Protein AF-A0A090KM16-F1 (afdb_monomer_lite)

Foldseek 3Di:
DDDDPLPPQPPPDDDDPLLVPLVVLLVLPVPDDQQDWDFLVRVCVSSVHDSCVQVVCVVVVNAFDWDDPDPPGIIDRNNSNNVVSVLSNLQVVQSVCSVVVVNVPRDHRDPDPDPDD

Radius of gyration: 16.55 Å; chains: 1; bounding box: 50×27×42 Å

Sequence (117 aa):
MLWRAIATLPTNFKPLHLDSRISQILALGAGRPGDELLDDLQLAEWFGVSRQWPCQTRLRGTGPPCIWQGPRRVRYRRDQVTEWLLWRQAWLLWCQALRQGNGATAVKPNRFIRLAP

pLDDT: mean 81.92, std 18.29, range [27.27, 96.75]

Structure (mmCIF, N/CA/C/O backbone):
data_AF-A0A090KM16-F1
#
_entry.id   AF-A0A090KM16-F1
#
loop_
_atom_site.group_PDB
_atom_site.id
_atom_site.type_symbol
_atom_site.label_atom_id
_atom_site.label_alt_id
_atom_site.label_comp_id
_atom_site.label_asym_id
_atom_site.label_entity_id
_atom_site.label_seq_id
_atom_site.pdbx_PDB_ins_code
_atom_site.Cartn_x
_atom_site.Cartn_y
_atom_site.Cartn_z
_atom_site.occupancy
_atom_site.B_iso_or_equiv
_atom_site.auth_seq_id
_atom_site.auth_comp_id
_atom_site.auth_asym_id
_atom_site.auth_atom_id
_atom_site.pdbx_PDB_model_num
ATOM 1 N N . MET A 1 1 ? 31.106 14.041 -29.695 1.00 39.19 1 MET A N 1
ATOM 2 C CA . MET A 1 1 ? 30.731 13.643 -28.320 1.00 39.19 1 MET A CA 1
ATOM 3 C C . MET A 1 1 ? 29.279 14.033 -28.087 1.00 39.19 1 MET A C 1
ATOM 5 O O . MET A 1 1 ? 28.996 15.180 -27.775 1.00 39.19 1 MET A O 1
ATOM 9 N N . LEU A 1 2 ? 28.347 13.115 -28.358 1.00 32.31 2 LEU A N 1
ATOM 10 C CA . LEU A 1 2 ? 26.916 13.348 -28.162 1.00 32.31 2 LEU A CA 1
ATOM 11 C C . LEU A 1 2 ? 26.588 13.122 -26.686 1.00 32.31 2 LEU A C 1
ATOM 13 O O . LEU A 1 2 ? 26.613 11.992 -26.201 1.00 32.31 2 LEU A O 1
ATOM 17 N N . TRP A 1 3 ? 26.303 14.207 -25.976 1.00 32.72 3 TRP A N 1
ATOM 18 C CA . TRP A 1 3 ? 25.682 14.156 -24.664 1.00 32.72 3 TRP A CA 1
ATOM 19 C C . TRP A 1 3 ? 24.278 13.565 -24.854 1.00 32.72 3 TRP A C 1
ATOM 21 O O . TRP A 1 3 ? 23.368 14.200 -25.382 1.00 32.72 3 TRP A O 1
ATOM 31 N N . ARG A 1 4 ? 24.101 12.287 -24.506 1.00 40.34 4 ARG A N 1
ATOM 32 C CA . ARG A 1 4 ? 22.764 11.708 -24.368 1.00 40.34 4 ARG A CA 1
ATOM 33 C C . ARG A 1 4 ? 22.080 12.490 -23.257 1.00 40.34 4 ARG A C 1
ATOM 35 O O . ARG A 1 4 ? 22.541 12.434 -22.121 1.00 40.34 4 ARG A O 1
ATOM 42 N N . ALA A 1 5 ? 21.017 13.220 -23.585 1.00 40.56 5 ALA A N 1
ATOM 43 C CA . ALA A 1 5 ? 20.128 13.797 -22.592 1.00 40.56 5 ALA A CA 1
ATOM 44 C C . ALA A 1 5 ? 19.692 12.668 -21.646 1.00 40.56 5 ALA A C 1
ATOM 46 O O . ALA A 1 5 ? 18.900 11.799 -22.012 1.00 40.56 5 ALA A O 1
ATOM 47 N N . ILE A 1 6 ? 20.283 12.630 -20.452 1.00 44.62 6 ILE A N 1
ATOM 48 C CA . ILE A 1 6 ? 19.843 11.762 -19.370 1.00 44.62 6 ILE A CA 1
ATOM 49 C C . ILE A 1 6 ? 18.464 12.303 -19.034 1.00 44.62 6 ILE A C 1
ATOM 51 O O . ILE A 1 6 ? 18.361 13.355 -18.408 1.00 44.62 6 ILE A O 1
ATOM 55 N N . ALA A 1 7 ? 17.410 11.647 -19.526 1.00 48.94 7 ALA A N 1
ATOM 56 C CA . ALA A 1 7 ? 16.055 11.920 -19.082 1.00 48.94 7 ALA A CA 1
ATOM 57 C C . ALA A 1 7 ? 16.102 11.880 -17.554 1.00 48.94 7 ALA A C 1
ATOM 59 O O . ALA A 1 7 ? 16.353 10.825 -16.967 1.00 48.94 7 ALA A O 1
ATOM 60 N N . THR A 1 8 ? 16.001 13.046 -16.922 1.00 51.62 8 THR A N 1
ATOM 61 C CA . THR A 1 8 ? 16.107 13.186 -15.477 1.00 51.62 8 THR A CA 1
ATOM 62 C C . THR A 1 8 ? 15.020 12.308 -14.881 1.00 51.62 8 THR A C 1
ATOM 64 O O . THR A 1 8 ? 13.827 12.572 -15.039 1.00 51.62 8 THR A O 1
ATOM 67 N N . LEU A 1 9 ? 15.436 11.185 -14.284 1.00 50.03 9 LEU A N 1
ATOM 68 C CA . LEU A 1 9 ? 14.521 10.237 -13.662 1.00 50.03 9 LEU A CA 1
ATOM 69 C C . LEU A 1 9 ? 13.625 11.027 -12.701 1.00 50.03 9 LEU A C 1
ATOM 71 O O . LEU A 1 9 ? 14.144 11.886 -11.987 1.00 50.03 9 LEU A O 1
ATOM 75 N N . PRO A 1 10 ? 12.305 10.780 -12.657 1.00 54.34 10 PRO A N 1
ATOM 76 C CA . PRO A 1 10 ? 11.438 11.461 -11.706 1.00 54.34 10 PRO A CA 1
ATOM 77 C C . PRO A 1 10 ? 11.915 11.153 -10.282 1.00 54.34 10 PRO A C 1
ATOM 79 O O . PRO A 1 10 ? 11.681 10.071 -9.745 1.00 54.34 10 PRO A O 1
ATOM 82 N N . THR A 1 11 ? 12.604 12.118 -9.679 1.00 52.91 11 THR A N 1
ATOM 83 C CA . THR A 1 11 ? 13.353 11.972 -8.422 1.00 52.91 11 THR A CA 1
ATOM 84 C C . THR A 1 11 ? 12.460 11.800 -7.195 1.00 52.91 11 THR A C 1
ATOM 86 O O . THR A 1 11 ? 12.953 11.491 -6.116 1.00 52.91 11 THR A O 1
ATOM 89 N N . ASN A 1 12 ? 11.144 11.967 -7.346 1.00 63.47 12 ASN A N 1
ATOM 90 C CA . ASN A 1 12 ? 10.205 12.042 -6.228 1.00 63.47 12 ASN A CA 1
ATOM 91 C C . ASN A 1 12 ? 9.408 10.748 -5.971 1.00 63.47 12 ASN A C 1
ATOM 93 O O . ASN A 1 12 ? 8.525 10.721 -5.115 1.00 63.47 12 ASN A O 1
ATOM 97 N N . PHE A 1 13 ? 9.683 9.661 -6.702 1.00 68.81 13 PHE A N 1
ATOM 98 C CA . PHE A 1 13 ? 9.056 8.369 -6.416 1.00 68.81 13 PHE A CA 1
ATOM 99 C C . PHE A 1 13 ? 9.877 7.592 -5.387 1.00 68.81 13 PHE A C 1
ATOM 101 O O . PHE A 1 13 ? 10.911 7.006 -5.710 1.00 68.81 13 PHE A O 1
ATOM 108 N N . LYS A 1 14 ? 9.407 7.569 -4.137 1.00 78.12 14 LYS A N 1
ATOM 109 C CA . LYS A 1 14 ? 10.025 6.757 -3.086 1.00 78.12 14 LYS A CA 1
ATOM 110 C 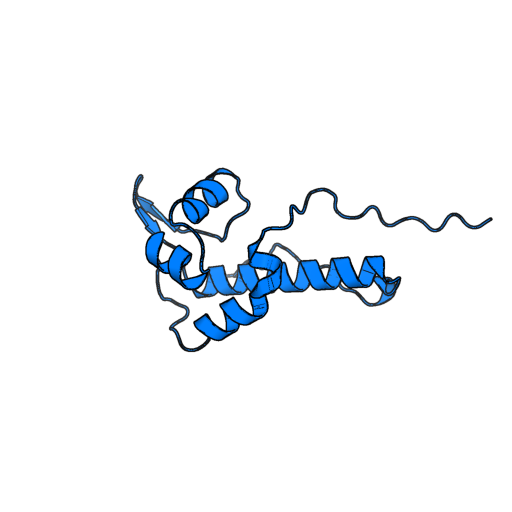C . LYS A 1 14 ? 9.554 5.299 -3.213 1.00 78.12 14 LYS A C 1
ATOM 112 O O . LYS A 1 14 ? 8.343 5.063 -3.113 1.00 78.12 14 LYS A O 1
ATOM 117 N N . PRO A 1 15 ? 10.467 4.329 -3.416 1.00 80.12 15 PRO A N 1
ATOM 118 C CA . PRO A 1 15 ? 10.094 2.922 -3.438 1.00 80.12 15 PRO A CA 1
ATOM 119 C C . PRO A 1 15 ? 9.542 2.519 -2.068 1.00 80.12 15 PRO A C 1
ATOM 121 O O . PRO A 1 15 ? 10.066 2.915 -1.022 1.00 80.12 15 PRO A O 1
ATOM 124 N N . LEU A 1 16 ? 8.456 1.754 -2.080 1.00 86.25 16 LEU A N 1
ATOM 125 C CA . LEU A 1 16 ? 7.862 1.160 -0.888 1.00 86.25 16 LEU A CA 1
ATOM 126 C C . LEU A 1 16 ? 8.268 -0.309 -0.825 1.00 86.25 16 LEU A C 1
ATOM 128 O O . LEU A 1 16 ? 8.383 -0.969 -1.848 1.00 86.25 16 LEU A O 1
ATOM 132 N N . HIS A 1 17 ? 8.431 -0.854 0.379 1.00 85.69 17 HIS A N 1
ATOM 133 C CA . HIS A 1 17 ? 8.795 -2.266 0.540 1.00 85.69 17 HIS A CA 1
ATOM 134 C C . HIS A 1 17 ? 7.801 -3.229 -0.142 1.00 85.69 17 HIS A C 1
ATOM 136 O O . HIS A 1 17 ? 8.201 -4.276 -0.632 1.00 85.69 17 HIS A O 1
ATOM 142 N N . LEU A 1 18 ? 6.513 -2.872 -0.219 1.00 91.00 18 LEU A N 1
ATOM 143 C CA . LEU A 1 18 ? 5.505 -3.707 -0.885 1.00 91.00 18 LEU A CA 1
ATOM 144 C C . LEU A 1 18 ? 5.640 -3.755 -2.416 1.00 91.00 18 LEU A C 1
ATOM 146 O O . LEU A 1 18 ? 5.005 -4.602 -3.037 1.00 91.00 18 LEU A O 1
ATOM 150 N N . ASP A 1 19 ? 6.455 -2.882 -3.017 1.00 92.06 19 ASP A N 1
ATOM 151 C CA . ASP A 1 19 ? 6.610 -2.772 -4.470 1.00 92.06 19 ASP A CA 1
ATOM 152 C C . ASP A 1 19 ? 7.122 -4.073 -5.102 1.00 92.06 19 ASP A C 1
ATOM 154 O O . ASP A 1 19 ? 6.696 -4.443 -6.193 1.00 92.06 19 ASP A O 1
ATOM 158 N N . SER A 1 20 ? 7.976 -4.810 -4.385 1.00 91.38 20 SER A N 1
ATOM 159 C CA . SER A 1 20 ? 8.524 -6.099 -4.829 1.00 91.38 20 SER A CA 1
ATOM 160 C C . SER A 1 20 ? 7.471 -7.203 -4.953 1.00 91.38 20 SER A C 1
ATOM 162 O O . SER A 1 20 ? 7.691 -8.185 -5.657 1.00 91.38 20 SER A O 1
ATOM 164 N N . ARG A 1 21 ? 6.325 -7.047 -4.282 1.00 94.75 21 ARG A N 1
ATOM 165 C CA . ARG A 1 21 ? 5.274 -8.067 -4.175 1.00 94.75 21 ARG A CA 1
ATOM 166 C C . ARG A 1 21 ? 3.907 -7.592 -4.661 1.00 94.75 21 ARG A C 1
ATOM 168 O O . ARG A 1 21 ? 2.908 -8.241 -4.365 1.00 94.75 21 ARG A O 1
ATOM 175 N N . ILE A 1 22 ? 3.839 -6.498 -5.425 1.00 94.69 22 ILE A N 1
ATOM 176 C CA . ILE A 1 22 ? 2.560 -5.964 -5.928 1.00 94.69 22 ILE A CA 1
ATOM 177 C C . ILE A 1 22 ? 1.766 -7.034 -6.686 1.00 94.69 22 ILE A C 1
ATOM 179 O O . ILE A 1 22 ? 0.585 -7.215 -6.403 1.00 94.69 22 ILE A O 1
ATOM 183 N N . SER A 1 23 ? 2.410 -7.796 -7.577 1.00 94.06 23 SER A N 1
ATOM 184 C CA . SER A 1 23 ? 1.742 -8.863 -8.337 1.00 94.06 23 SER A CA 1
ATOM 185 C C . SER A 1 23 ? 1.074 -9.903 -7.431 1.00 94.06 23 SER A C 1
ATOM 187 O O . SER A 1 23 ? -0.027 -10.360 -7.720 1.00 94.06 23 SER A O 1
ATOM 189 N N . GLN A 1 24 ? 1.719 -10.256 -6.315 1.00 95.56 24 GLN A N 1
ATOM 190 C CA . GLN A 1 24 ? 1.183 -11.216 -5.347 1.00 95.56 24 GLN A CA 1
ATOM 191 C C . GLN A 1 24 ? -0.000 -10.617 -4.579 1.00 95.56 24 GLN A C 1
ATOM 193 O O . GLN A 1 24 ? -1.024 -11.275 -4.422 1.00 95.56 24 GLN A O 1
ATOM 198 N N . ILE A 1 25 ? 0.107 -9.355 -4.148 1.00 95.38 25 ILE A N 1
ATOM 199 C CA . ILE A 1 25 ? -0.978 -8.647 -3.450 1.00 95.38 25 ILE A CA 1
ATOM 200 C C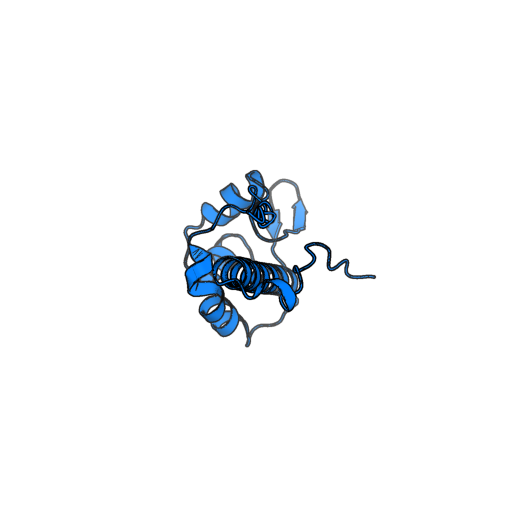 . ILE A 1 25 ? -2.221 -8.546 -4.346 1.00 95.38 25 ILE A C 1
ATOM 202 O O . ILE A 1 25 ? -3.335 -8.812 -3.888 1.00 95.38 25 ILE A O 1
ATOM 206 N N . LEU A 1 26 ? -2.036 -8.210 -5.626 1.00 94.81 26 LEU A N 1
ATOM 207 C CA . LEU A 1 26 ? -3.117 -8.160 -6.612 1.00 94.8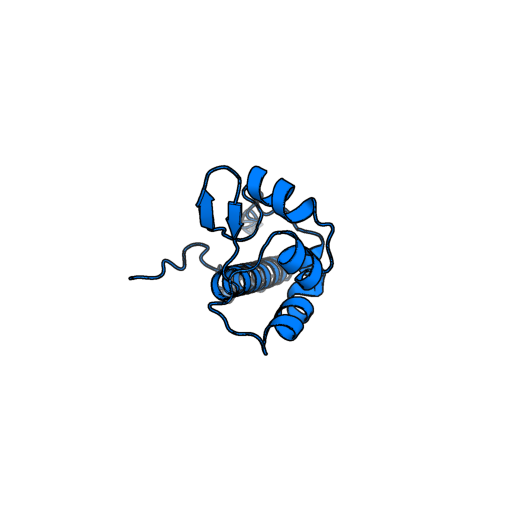1 26 LEU A CA 1
ATOM 208 C C . LEU A 1 26 ? -3.785 -9.529 -6.781 1.00 94.81 26 LEU A C 1
ATOM 210 O O . LEU A 1 26 ? -5.010 -9.615 -6.719 1.00 94.81 26 LEU A O 1
ATOM 214 N N . ALA A 1 27 ? -2.998 -10.600 -6.911 1.00 94.50 27 ALA A N 1
ATOM 215 C CA . ALA A 1 27 ? -3.525 -11.960 -7.024 1.00 94.50 27 ALA A CA 1
ATOM 216 C C . ALA A 1 27 ? -4.362 -12.370 -5.797 1.00 94.50 27 ALA A C 1
ATOM 218 O O . ALA A 1 27 ? -5.437 -12.941 -5.955 1.00 94.50 27 ALA A O 1
ATOM 219 N N . LEU A 1 28 ? -3.927 -12.010 -4.583 1.00 93.38 28 LEU A N 1
ATOM 220 C CA . LEU A 1 28 ? -4.686 -12.256 -3.347 1.00 93.38 28 LEU A CA 1
ATOM 221 C C . LEU A 1 28 ? -6.024 -11.495 -3.299 1.00 93.38 28 LEU A C 1
ATOM 223 O O . LEU A 1 28 ? -6.952 -11.923 -2.616 1.00 93.38 28 LEU A O 1
ATOM 227 N N . GLY A 1 29 ? -6.127 -10.361 -3.998 1.00 89.19 29 GLY A N 1
ATOM 228 C CA . GLY A 1 29 ? -7.332 -9.530 -4.039 1.00 89.19 29 GLY A CA 1
ATOM 229 C C . GLY A 1 29 ? -8.320 -9.872 -5.158 1.00 89.19 29 GLY A C 1
ATOM 230 O O . GLY A 1 29 ? -9.472 -9.460 -5.067 1.00 89.19 29 GLY A O 1
ATOM 231 N N . ALA A 1 30 ? -7.903 -10.623 -6.183 1.00 87.69 30 ALA A N 1
ATOM 232 C CA . ALA A 1 30 ? -8.648 -10.788 -7.436 1.00 87.69 30 ALA A CA 1
ATOM 233 C C . ALA A 1 30 ? -10.026 -11.473 -7.298 1.00 87.69 30 ALA A C 1
ATOM 235 O O . ALA A 1 30 ? -10.881 -11.298 -8.159 1.00 87.69 30 ALA A O 1
ATOM 236 N N . GLY A 1 31 ? -10.257 -12.237 -6.225 1.00 86.38 31 GLY A N 1
ATOM 237 C CA . GLY A 1 31 ? -11.527 -12.932 -5.965 1.00 86.38 31 GLY A CA 1
ATOM 238 C C . GLY A 1 31 ? -12.488 -12.202 -5.020 1.00 86.38 31 GLY A C 1
ATOM 239 O O . GLY A 1 31 ? -13.465 -12.801 -4.574 1.00 86.38 31 GLY A O 1
ATOM 240 N N . ARG A 1 32 ? -12.197 -10.953 -4.639 1.00 91.44 32 ARG A N 1
ATOM 241 C CA . ARG A 1 32 ? -13.003 -10.177 -3.681 1.00 91.44 32 ARG A CA 1
ATOM 242 C C . ARG A 1 32 ? -13.784 -9.057 -4.388 1.00 91.44 32 ARG A C 1
ATOM 244 O O . ARG A 1 32 ? -13.289 -8.532 -5.384 1.00 91.44 32 ARG A O 1
ATOM 251 N N . PRO A 1 33 ? -14.966 -8.658 -3.879 1.00 91.69 33 PRO A N 1
ATOM 252 C CA . PRO A 1 33 ? -15.747 -7.564 -4.460 1.00 91.69 33 PRO A CA 1
ATOM 253 C C . PRO A 1 33 ? -14.958 -6.249 -4.486 1.00 91.69 33 PRO A C 1
ATOM 255 O O . PRO A 1 33 ? -14.324 -5.881 -3.497 1.00 91.69 33 PRO A O 1
ATOM 258 N N . GLY A 1 34 ? -14.982 -5.531 -5.611 1.00 88.94 34 GLY A N 1
ATOM 259 C CA . GLY A 1 34 ? -14.224 -4.282 -5.775 1.00 88.94 34 GLY A CA 1
ATOM 260 C C . GLY A 1 34 ? -14.781 -3.105 -4.967 1.00 88.94 34 GLY A C 1
ATOM 261 O O . GLY A 1 34 ? -14.034 -2.220 -4.555 1.00 88.94 34 GLY A O 1
ATOM 262 N N . ASP A 1 35 ? -16.079 -3.111 -4.690 1.00 92.12 35 ASP A N 1
ATOM 263 C CA . ASP A 1 35 ? -16.785 -2.120 -3.878 1.00 92.12 35 ASP A CA 1
ATOM 264 C C . ASP A 1 35 ? -16.612 -2.331 -2.362 1.00 92.12 35 ASP A C 1
ATOM 266 O O . ASP A 1 35 ? -17.048 -1.493 -1.569 1.00 92.12 35 ASP A O 1
ATOM 270 N N . GLU A 1 36 ? -15.926 -3.402 -1.949 1.00 94.94 36 GLU A N 1
ATOM 271 C CA . GLU A 1 36 ? -15.621 -3.687 -0.549 1.00 94.94 36 GLU A CA 1
ATOM 272 C C . GLU A 1 36 ? -14.849 -2.524 0.102 1.00 94.94 36 GLU A C 1
ATOM 274 O O . GLU A 1 36 ? -13.810 -2.069 -0.390 1.00 94.94 36 GLU A O 1
ATOM 279 N N . LEU A 1 37 ? -15.356 -2.059 1.249 1.00 95.44 37 LEU A N 1
ATOM 280 C CA . LEU A 1 37 ? -14.724 -1.034 2.074 1.00 95.44 37 LEU A CA 1
ATOM 281 C C . LEU A 1 37 ? -13.869 -1.676 3.164 1.00 95.44 37 LEU A C 1
ATOM 283 O O . LEU A 1 37 ? -14.385 -2.155 4.171 1.00 95.44 37 LEU A O 1
ATOM 287 N N . LEU A 1 38 ? -12.556 -1.600 2.987 1.00 95.94 38 LEU A N 1
ATOM 288 C CA . LEU A 1 38 ? -11.567 -2.113 3.923 1.00 95.94 38 LEU A CA 1
ATOM 289 C C . LEU A 1 38 ? -11.270 -1.093 5.021 1.00 95.94 38 LEU A C 1
ATOM 291 O O . LEU A 1 38 ? -11.164 0.110 4.763 1.00 95.94 38 LEU A O 1
ATOM 295 N N . ASP A 1 39 ? -11.088 -1.565 6.247 1.00 96.19 39 ASP A N 1
ATOM 296 C CA . ASP A 1 39 ? -10.473 -0.777 7.311 1.00 96.19 39 ASP A CA 1
ATOM 297 C C . ASP A 1 39 ? -8.936 -0.901 7.322 1.00 96.19 39 ASP A C 1
ATOM 299 O O . ASP A 1 39 ? -8.327 -1.575 6.489 1.00 96.19 39 ASP A O 1
ATOM 303 N N . ASP A 1 40 ? -8.289 -0.205 8.261 1.00 95.38 40 ASP A N 1
ATOM 304 C CA . ASP A 1 40 ? -6.827 -0.200 8.388 1.00 95.38 40 ASP A CA 1
ATOM 305 C C . ASP A 1 40 ? -6.248 -1.597 8.654 1.00 95.38 40 ASP A C 1
ATOM 307 O O . ASP A 1 40 ? -5.131 -1.881 8.223 1.00 95.38 40 ASP A O 1
ATOM 311 N N . LEU A 1 41 ? -6.971 -2.453 9.385 1.00 96.31 41 LEU A N 1
ATOM 312 C CA . LEU A 1 41 ? -6.505 -3.796 9.721 1.00 96.31 41 LEU A CA 1
ATOM 313 C C . LEU A 1 41 ? -6.625 -4.708 8.501 1.00 96.31 41 LEU A C 1
ATOM 315 O O . LEU A 1 41 ? -5.634 -5.312 8.107 1.00 96.31 41 LEU A O 1
ATOM 319 N N . GLN A 1 42 ? -7.789 -4.723 7.855 1.00 96.56 42 GLN A N 1
ATOM 320 C CA . GLN A 1 42 ? -8.044 -5.521 6.657 1.00 96.56 42 GLN A CA 1
ATOM 321 C C . GLN A 1 42 ? -7.099 -5.144 5.510 1.00 96.56 42 GLN A C 1
ATOM 323 O O . GLN A 1 42 ? -6.578 -6.013 4.810 1.00 96.56 42 GLN A O 1
ATOM 328 N N . LEU A 1 43 ? -6.830 -3.845 5.327 1.00 96.44 43 LEU A N 1
ATOM 329 C CA . LEU A 1 43 ? -5.853 -3.383 4.343 1.00 96.44 43 LEU A CA 1
ATOM 330 C C . LEU A 1 43 ? -4.437 -3.858 4.695 1.00 96.44 43 LEU A C 1
ATOM 332 O O . LEU A 1 43 ? -3.698 -4.306 3.818 1.00 96.44 43 LEU A O 1
ATOM 336 N N . ALA A 1 44 ? -4.048 -3.754 5.969 1.00 96.75 44 ALA A N 1
ATOM 337 C CA . ALA A 1 44 ? -2.731 -4.181 6.427 1.00 96.75 44 ALA A CA 1
ATOM 338 C C . ALA A 1 44 ? -2.528 -5.694 6.264 1.00 96.75 44 ALA A C 1
ATOM 340 O O . ALA A 1 44 ? -1.471 -6.111 5.792 1.00 96.75 44 ALA A O 1
ATOM 341 N N . GLU A 1 45 ? -3.547 -6.493 6.580 1.00 96.44 45 GLU A N 1
ATOM 342 C CA . GLU A 1 45 ? -3.563 -7.942 6.371 1.00 96.44 45 GLU A CA 1
ATOM 343 C C . GLU A 1 45 ? -3.442 -8.289 4.890 1.00 96.44 45 GLU A C 1
ATOM 345 O O . GLU A 1 45 ? -2.566 -9.067 4.514 1.00 96.44 45 GLU A O 1
ATOM 350 N N . TRP A 1 46 ? -4.238 -7.648 4.028 1.00 95.75 46 TRP A N 1
ATOM 351 C CA . TRP A 1 46 ? -4.162 -7.874 2.585 1.00 95.75 46 TRP A CA 1
ATOM 352 C C . TRP A 1 46 ? -2.775 -7.537 2.021 1.00 95.75 46 TRP A C 1
ATOM 354 O O . TRP A 1 46 ? -2.237 -8.260 1.183 1.00 95.75 46 TRP A O 1
ATOM 364 N N . PHE A 1 47 ? -2.159 -6.461 2.505 1.00 95.38 47 PHE A N 1
ATOM 365 C CA . PHE A 1 47 ? -0.830 -6.047 2.065 1.00 95.38 47 PHE A CA 1
ATOM 366 C C . PHE A 1 47 ? 0.301 -6.827 2.745 1.00 95.38 47 PHE A C 1
ATOM 368 O O . PHE A 1 47 ? 1.453 -6.689 2.323 1.00 95.38 47 PHE A O 1
ATOM 375 N N . GLY A 1 48 ? 0.019 -7.595 3.803 1.00 95.44 48 GLY A N 1
ATOM 376 C CA . GLY A 1 48 ? 1.016 -8.245 4.655 1.00 95.44 48 GLY A CA 1
ATOM 377 C C . GLY A 1 48 ? 1.961 -7.248 5.339 1.00 95.44 48 GLY A C 1
ATOM 378 O O . GLY A 1 48 ? 3.181 -7.440 5.314 1.00 95.44 48 GLY A O 1
ATOM 379 N N . VAL A 1 49 ? 1.434 -6.131 5.849 1.00 95.38 49 VAL A N 1
ATOM 380 C CA . VAL A 1 49 ? 2.181 -5.058 6.541 1.00 95.38 49 VAL A CA 1
ATOM 381 C C . VAL A 1 49 ? 1.636 -4.825 7.953 1.00 95.38 49 VAL A C 1
ATOM 383 O O . VAL A 1 49 ? 0.611 -5.374 8.338 1.00 95.38 49 VAL A O 1
ATOM 386 N N . SER A 1 50 ? 2.311 -3.990 8.750 1.00 95.88 50 SER A N 1
ATOM 387 C CA . SER A 1 50 ? 1.809 -3.625 10.077 1.00 95.88 50 SER A CA 1
ATOM 388 C C . SER A 1 50 ? 0.584 -2.708 9.989 1.00 95.88 50 SER A C 1
ATOM 390 O O . SER A 1 50 ? 0.487 -1.855 9.108 1.00 95.88 50 SER A O 1
ATOM 392 N N . ARG A 1 51 ? -0.319 -2.795 10.972 1.00 94.88 51 ARG A N 1
ATOM 393 C CA . ARG A 1 51 ? -1.503 -1.917 11.079 1.00 94.88 51 ARG A CA 1
ATOM 394 C C . ARG A 1 51 ? -1.165 -0.419 11.158 1.00 94.88 51 ARG A C 1
ATOM 396 O O . ARG A 1 51 ? -1.981 0.426 10.809 1.00 94.88 51 ARG A O 1
ATOM 403 N N . GLN A 1 52 ? 0.037 -0.062 11.609 1.00 95.25 52 GLN A N 1
ATOM 404 C CA . GLN A 1 52 ? 0.494 1.334 11.638 1.00 95.25 52 GLN A CA 1
ATOM 405 C C . GLN A 1 52 ? 0.825 1.873 10.239 1.00 95.25 52 GLN A C 1
ATOM 407 O O . GLN A 1 52 ? 0.783 3.084 10.015 1.00 95.25 52 GLN A O 1
ATOM 412 N N . TRP A 1 53 ? 1.152 0.991 9.293 1.00 95.12 53 TRP A N 1
ATOM 413 C CA . TRP A 1 53 ? 1.601 1.366 7.958 1.00 95.12 53 TRP A CA 1
ATOM 414 C C . TRP A 1 53 ? 0.540 2.153 7.160 1.00 95.12 53 TRP A C 1
ATOM 416 O O . TRP A 1 53 ? 0.893 3.217 6.638 1.00 95.12 53 TRP A O 1
ATOM 426 N N . PRO A 1 54 ? -0.752 1.752 7.107 1.00 93.31 54 PRO A N 1
ATOM 427 C CA . PRO A 1 54 ? -1.807 2.557 6.480 1.00 93.31 54 PRO A CA 1
ATOM 428 C C . PRO A 1 54 ? -1.918 3.975 7.050 1.00 93.31 54 PRO A C 1
ATOM 430 O O . PRO A 1 54 ? -2.064 4.934 6.296 1.00 93.31 54 PRO A O 1
ATOM 433 N N . CYS A 1 55 ? -1.781 4.132 8.370 1.00 93.00 55 CYS A N 1
ATOM 434 C CA . CYS A 1 55 ? -1.829 5.438 9.026 1.00 93.00 55 CYS A CA 1
ATOM 435 C C . CYS A 1 55 ? -0.635 6.318 8.617 1.00 93.00 55 CYS A C 1
ATOM 437 O O . CYS A 1 55 ? -0.812 7.444 8.151 1.00 93.00 55 CYS A O 1
ATOM 439 N N . GLN A 1 56 ? 0.589 5.786 8.706 1.00 92.94 56 GLN A N 1
ATOM 440 C CA . GLN A 1 56 ? 1.798 6.538 8.353 1.00 92.94 56 GLN A CA 1
ATOM 441 C C . GLN A 1 56 ? 1.827 6.944 6.876 1.00 92.94 56 GLN A C 1
ATOM 443 O O . GLN A 1 56 ? 2.235 8.055 6.540 1.00 92.94 56 GLN A O 1
ATOM 448 N N . THR A 1 57 ? 1.413 6.053 5.979 1.00 90.25 57 THR A N 1
ATOM 449 C CA . THR A 1 57 ? 1.437 6.320 4.534 1.00 90.25 57 THR A CA 1
ATOM 450 C C . THR A 1 57 ? 0.349 7.283 4.093 1.00 90.25 57 THR A C 1
ATOM 452 O O . THR A 1 57 ? 0.593 8.095 3.200 1.00 90.25 57 THR A O 1
ATOM 455 N N . ARG A 1 58 ? -0.808 7.261 4.761 1.00 90.31 58 ARG A N 1
ATOM 456 C CA . ARG A 1 58 ? -1.859 8.269 4.604 1.00 90.31 58 ARG A CA 1
ATOM 457 C C . ARG A 1 58 ? -1.365 9.653 5.011 1.00 90.31 58 ARG A C 1
ATOM 459 O O . ARG A 1 58 ? -1.470 10.577 4.215 1.00 90.31 58 ARG A O 1
ATOM 466 N N . LEU A 1 59 ? -0.749 9.780 6.192 1.00 88.25 59 LEU A N 1
ATOM 467 C CA . LEU A 1 59 ? -0.178 11.049 6.669 1.00 88.25 59 LEU A CA 1
ATOM 468 C C . LEU A 1 59 ? 0.918 11.591 5.741 1.00 88.25 59 LEU A C 1
ATOM 470 O O . LEU A 1 59 ? 1.044 12.797 5.567 1.00 88.25 59 LEU A O 1
ATOM 474 N N . ARG A 1 60 ? 1.699 10.703 5.119 1.00 85.19 60 ARG A N 1
ATOM 475 C CA . ARG A 1 60 ? 2.754 11.068 4.160 1.00 85.19 60 ARG A CA 1
ATOM 476 C C . ARG A 1 60 ? 2.239 11.328 2.740 1.00 85.19 60 ARG A C 1
ATOM 478 O O . ARG A 1 60 ? 3.026 11.741 1.894 1.00 85.19 60 ARG A O 1
ATOM 485 N N . GLY A 1 61 ? 0.969 11.039 2.445 1.00 85.81 61 GLY A N 1
ATOM 486 C CA . GLY A 1 61 ? 0.409 11.136 1.091 1.00 85.81 61 GLY A CA 1
ATOM 487 C C . GLY A 1 61 ? 1.010 10.144 0.084 1.00 85.81 61 GLY A C 1
ATOM 488 O O . GLY A 1 61 ? 0.913 10.351 -1.126 1.00 85.81 61 GLY A O 1
ATOM 489 N N . THR A 1 62 ? 1.658 9.078 0.564 1.00 86.56 62 THR A N 1
ATOM 490 C CA . THR A 1 62 ? 2.310 8.051 -0.269 1.00 86.56 62 THR A CA 1
ATOM 491 C C . THR A 1 62 ? 1.535 6.738 -0.331 1.00 86.56 62 THR A C 1
ATOM 493 O O . THR A 1 62 ? 1.946 5.834 -1.056 1.00 86.56 62 THR A O 1
ATOM 496 N N . GLY A 1 63 ? 0.456 6.617 0.446 1.00 89.62 63 GLY A N 1
ATOM 497 C CA . GLY A 1 63 ? -0.391 5.430 0.522 1.00 89.62 63 GLY A CA 1
ATOM 498 C C . GLY A 1 63 ? -1.510 5.388 -0.524 1.00 89.62 63 GLY A C 1
ATOM 499 O O . GLY A 1 63 ? -1.614 6.290 -1.362 1.00 89.62 63 GLY A O 1
ATOM 500 N N . PRO A 1 64 ? -2.344 4.336 -0.473 1.00 92.88 64 PRO A N 1
ATOM 501 C CA . PRO A 1 64 ? -3.520 4.222 -1.322 1.00 92.88 64 PRO A CA 1
ATOM 502 C C . PRO A 1 64 ? -4.585 5.281 -0.983 1.00 92.88 64 PRO A C 1
ATOM 504 O O . PRO A 1 64 ? -4.610 5.795 0.144 1.00 92.88 64 PRO A O 1
ATOM 507 N N . PRO A 1 65 ? -5.472 5.605 -1.942 1.00 92.44 65 PRO A N 1
ATOM 508 C CA . PRO A 1 65 ? -6.593 6.517 -1.724 1.00 92.44 65 PRO A CA 1
ATOM 509 C C . PRO A 1 65 ? -7.527 5.991 -0.631 1.00 92.44 65 PRO A C 1
ATOM 511 O O . PRO A 1 65 ? -7.738 4.787 -0.500 1.00 92.44 65 PRO A O 1
ATOM 514 N N . CYS A 1 66 ? -8.081 6.902 0.166 1.00 92.75 66 CYS A N 1
ATOM 515 C CA . CYS A 1 66 ? -8.943 6.561 1.290 1.00 92.75 66 CYS A CA 1
ATOM 516 C C . CYS A 1 66 ? -10.132 7.516 1.391 1.00 92.75 66 CYS A C 1
ATOM 518 O O . CYS A 1 66 ? -10.053 8.677 0.984 1.00 92.75 66 CYS A O 1
ATOM 520 N N . ILE A 1 67 ? -11.221 7.013 1.962 1.00 92.31 67 ILE A N 1
ATOM 521 C CA . ILE A 1 67 ? -12.467 7.729 2.202 1.00 92.31 67 ILE A CA 1
ATOM 522 C C . ILE A 1 67 ? -12.596 7.971 3.699 1.00 92.31 67 ILE A C 1
ATOM 524 O O . ILE A 1 67 ? -12.481 7.051 4.514 1.00 92.31 67 ILE A O 1
ATOM 528 N N . TRP A 1 68 ? -12.875 9.217 4.058 1.00 91.44 68 TRP A N 1
ATOM 529 C CA . TRP A 1 68 ? -13.159 9.614 5.427 1.00 91.44 68 TRP A CA 1
ATOM 530 C C . TRP A 1 68 ? -14.671 9.568 5.639 1.00 91.44 68 TRP A C 1
ATOM 532 O O . TRP A 1 68 ? -15.406 10.352 5.052 1.00 91.44 68 TRP A O 1
ATOM 542 N N . GLN A 1 69 ? -15.139 8.651 6.485 1.00 89.69 69 GLN A N 1
ATOM 543 C CA . GLN A 1 69 ? -16.548 8.573 6.906 1.00 89.69 69 GLN A CA 1
ATOM 544 C C . GLN A 1 69 ? -16.808 9.384 8.189 1.00 89.69 69 GLN A C 1
ATOM 546 O O . GLN A 1 69 ? -17.863 9.286 8.808 1.00 89.69 69 GLN A O 1
ATOM 551 N N . GLY A 1 70 ? -15.808 10.143 8.634 1.00 87.12 70 GLY A N 1
ATOM 552 C CA . GLY A 1 70 ? -15.822 10.955 9.840 1.00 87.12 70 GLY A CA 1
ATOM 553 C C . GLY A 1 70 ? -14.396 11.235 10.325 1.00 87.12 70 GLY A C 1
ATOM 554 O O . GLY A 1 70 ? -13.433 10.738 9.739 1.00 87.12 70 GLY A O 1
ATOM 555 N N . PRO A 1 71 ? -14.230 11.971 11.436 1.00 84.19 71 PRO A N 1
ATOM 556 C CA . PRO A 1 71 ? -12.918 12.430 11.901 1.00 84.19 71 PRO A CA 1
ATOM 557 C C . PRO A 1 71 ? -11.980 11.300 12.359 1.00 84.19 71 PRO A C 1
ATOM 559 O O . PRO A 1 71 ? -10.769 11.488 12.414 1.00 84.19 71 PRO A O 1
ATOM 562 N N . ARG A 1 72 ? -12.520 10.121 12.701 1.00 85.75 72 ARG A N 1
ATOM 563 C CA . ARG A 1 72 ? -11.746 8.959 13.188 1.00 85.75 72 ARG A CA 1
ATOM 564 C C . ARG A 1 72 ? -11.967 7.674 12.388 1.00 85.75 72 ARG A C 1
ATOM 566 O O . ARG A 1 72 ? -11.383 6.647 12.721 1.00 85.75 72 ARG A O 1
ATOM 573 N N . ARG A 1 73 ? -12.833 7.696 11.370 1.00 90.25 73 ARG A N 1
ATOM 574 C CA . ARG A 1 73 ? -13.186 6.507 10.584 1.00 90.25 73 ARG A CA 1
ATOM 575 C C . ARG A 1 73 ? -12.709 6.679 9.154 1.00 90.25 73 ARG A C 1
ATOM 577 O O . ARG A 1 73 ? -13.268 7.473 8.403 1.00 90.25 73 ARG A O 1
ATOM 584 N N . VAL A 1 74 ? -11.690 5.904 8.801 1.00 93.62 74 VAL A N 1
ATOM 585 C CA . VAL A 1 74 ? -11.156 5.831 7.442 1.00 93.62 74 VAL A CA 1
ATOM 586 C C . VAL A 1 74 ? -11.438 4.459 6.856 1.00 93.62 74 VAL A C 1
ATOM 588 O O . VAL A 1 74 ? -11.401 3.446 7.564 1.00 93.62 74 VAL A O 1
ATOM 591 N N . ARG A 1 75 ? -11.781 4.452 5.572 1.00 95.38 75 ARG A N 1
ATOM 592 C CA . ARG A 1 75 ? -12.022 3.257 4.773 1.00 95.38 75 ARG A CA 1
ATOM 593 C C . ARG A 1 75 ? -11.279 3.343 3.452 1.00 95.38 75 ARG A C 1
ATOM 595 O O . ARG A 1 75 ? -10.987 4.431 2.961 1.00 95.38 75 ARG A O 1
ATOM 602 N N . TYR A 1 76 ? -11.005 2.190 2.874 1.00 95.69 76 TYR A N 1
ATOM 603 C CA . TYR A 1 76 ? -10.328 2.041 1.600 1.00 95.69 76 TYR A CA 1
ATOM 604 C C . TYR A 1 76 ? -11.220 1.218 0.688 1.00 95.69 76 TYR A C 1
ATOM 606 O O . TYR A 1 76 ? -11.541 0.082 1.025 1.00 95.69 76 TYR A O 1
ATOM 614 N N . ARG A 1 77 ? -11.632 1.771 -0.452 1.00 95.25 77 ARG A N 1
ATOM 615 C CA . ARG A 1 77 ? -12.335 0.960 -1.447 1.00 95.25 77 ARG A CA 1
ATOM 616 C C . ARG A 1 77 ? -11.338 0.043 -2.143 1.00 95.25 77 ARG A C 1
ATOM 618 O O . ARG A 1 77 ? -10.276 0.506 -2.570 1.00 95.25 77 ARG A O 1
ATOM 625 N N . ARG A 1 78 ? -11.653 -1.248 -2.226 1.00 95.44 78 ARG A N 1
ATOM 626 C CA . ARG A 1 78 ? -10.738 -2.250 -2.782 1.00 95.44 78 ARG A CA 1
ATOM 627 C C . ARG A 1 78 ? -10.374 -1.955 -4.238 1.00 95.44 78 ARG A C 1
ATOM 629 O O . ARG A 1 78 ? -9.203 -2.093 -4.590 1.00 95.44 78 ARG A O 1
ATOM 636 N N . ASP A 1 79 ? -11.322 -1.522 -5.061 1.00 94.81 79 ASP A N 1
ATOM 637 C CA . ASP A 1 79 ? -11.094 -1.118 -6.453 1.00 94.81 79 ASP A CA 1
ATOM 638 C C . ASP A 1 79 ? -10.048 0.003 -6.564 1.00 94.81 79 ASP A C 1
ATOM 640 O O . ASP A 1 79 ? -9.027 -0.172 -7.226 1.00 94.81 79 ASP A O 1
ATOM 644 N N . GLN A 1 80 ? -10.205 1.090 -5.812 1.00 94.00 80 GLN A N 1
ATOM 645 C CA . GLN A 1 80 ? -9.277 2.222 -5.817 1.00 94.00 80 GLN A CA 1
ATOM 646 C C . GLN A 1 80 ? -7.885 1.841 -5.292 1.00 94.00 80 GLN A C 1
ATOM 648 O O . GLN A 1 80 ? -6.861 2.337 -5.768 1.00 94.00 80 GLN A O 1
ATOM 653 N N . VAL A 1 81 ? -7.819 0.948 -4.301 1.00 94.75 81 VAL A N 1
ATOM 654 C CA . VAL A 1 81 ? -6.548 0.390 -3.817 1.00 94.75 81 VAL A CA 1
ATOM 655 C C . VAL A 1 81 ? -5.882 -0.468 -4.898 1.00 94.75 81 VAL A C 1
ATOM 657 O O . VAL A 1 81 ? -4.665 -0.396 -5.079 1.00 94.75 81 VAL A O 1
ATOM 660 N N . THR A 1 82 ? -6.666 -1.260 -5.626 1.00 94.62 82 THR A N 1
ATOM 661 C CA . THR A 1 82 ? -6.196 -2.112 -6.727 1.00 94.62 82 THR A CA 1
ATOM 662 C C . THR A 1 82 ? -5.654 -1.263 -7.874 1.00 94.62 82 THR A C 1
ATOM 664 O O . THR A 1 82 ? -4.542 -1.502 -8.339 1.00 94.62 82 THR A O 1
ATOM 667 N N . GLU A 1 83 ? -6.373 -0.214 -8.274 1.00 93.06 83 GLU A N 1
ATOM 668 C CA . GLU A 1 83 ? -5.913 0.768 -9.262 1.00 93.06 83 GLU A CA 1
ATOM 669 C C . GLU A 1 83 ? -4.603 1.433 -8.832 1.00 93.06 83 GLU A C 1
ATOM 671 O O . GLU A 1 83 ? -3.667 1.559 -9.624 1.00 93.06 83 GLU A O 1
ATOM 676 N N . TRP A 1 84 ? -4.495 1.808 -7.554 1.00 93.00 84 TRP A N 1
ATOM 677 C CA . TRP A 1 84 ? -3.267 2.372 -7.003 1.00 93.00 84 TRP A CA 1
ATOM 678 C C . TRP A 1 84 ? -2.091 1.388 -7.093 1.00 93.00 84 TRP A C 1
ATOM 680 O O . TRP A 1 84 ? -0.996 1.786 -7.495 1.00 93.00 84 TRP A O 1
ATOM 690 N N . LEU A 1 85 ? -2.301 0.106 -6.777 1.00 93.94 85 LEU A N 1
ATOM 691 C CA . LEU A 1 85 ? -1.287 -0.945 -6.920 1.00 93.94 85 LEU A CA 1
ATOM 692 C C . LEU A 1 85 ? -0.866 -1.138 -8.386 1.00 93.94 85 LEU A C 1
ATOM 694 O O . LEU A 1 85 ? 0.331 -1.174 -8.673 1.00 93.94 85 LEU A O 1
ATOM 698 N N . LEU A 1 86 ? -1.825 -1.204 -9.313 1.00 93.31 86 LEU A N 1
ATOM 699 C CA . LEU A 1 86 ? -1.565 -1.335 -10.751 1.00 93.31 86 LEU A CA 1
ATOM 700 C C . LEU A 1 86 ? -0.764 -0.147 -11.291 1.00 93.31 86 LEU A C 1
ATOM 702 O O . LEU A 1 86 ? 0.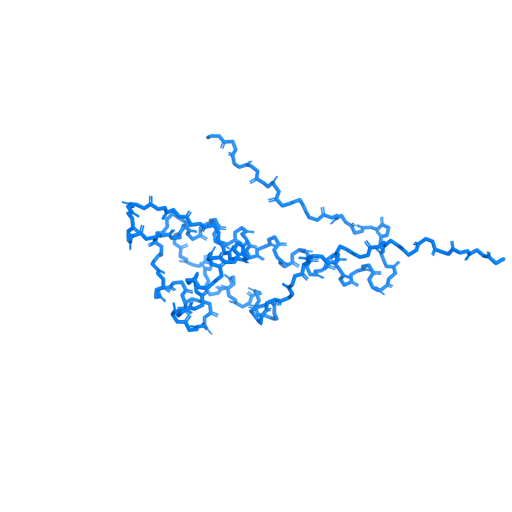229 -0.333 -11.997 1.00 93.31 86 LEU A O 1
ATOM 706 N N . TRP A 1 87 ? -1.133 1.077 -10.904 1.00 91.06 87 TRP A N 1
ATOM 707 C CA . TRP A 1 87 ? -0.380 2.277 -11.259 1.00 91.06 87 TRP A CA 1
ATOM 708 C C . TRP A 1 87 ? 1.060 2.215 -10.734 1.00 91.06 87 TRP A C 1
ATOM 710 O O . TRP A 1 87 ? 1.999 2.526 -11.473 1.00 91.06 87 TRP A O 1
ATOM 720 N N . ARG A 1 88 ? 1.264 1.768 -9.485 1.00 91.19 88 ARG A N 1
ATOM 721 C CA . ARG A 1 88 ? 2.613 1.589 -8.922 1.00 91.19 88 ARG A CA 1
ATOM 722 C C . ARG A 1 88 ? 3.420 0.552 -9.689 1.00 91.19 88 ARG A C 1
ATOM 724 O O . ARG A 1 88 ? 4.585 0.804 -9.987 1.00 91.19 88 ARG A O 1
ATOM 731 N N . GLN A 1 89 ? 2.820 -0.584 -10.028 1.00 92.19 89 GLN A N 1
ATOM 732 C CA . GLN A 1 89 ? 3.483 -1.625 -10.807 1.00 92.19 89 GLN A CA 1
ATOM 733 C C . GLN A 1 89 ? 3.910 -1.099 -12.179 1.00 92.19 89 GLN A C 1
ATOM 735 O O . GLN A 1 89 ? 5.074 -1.237 -12.553 1.00 92.19 89 GLN A O 1
ATOM 740 N N . ALA A 1 90 ? 3.003 -0.427 -12.890 1.00 89.62 90 ALA A N 1
ATOM 741 C CA . ALA A 1 90 ? 3.302 0.199 -14.173 1.00 89.62 90 ALA A CA 1
ATOM 742 C C . ALA A 1 90 ? 4.432 1.231 -14.048 1.00 89.62 90 ALA A C 1
ATOM 744 O O . ALA A 1 90 ? 5.331 1.275 -14.889 1.00 89.62 90 ALA A O 1
ATOM 745 N N . TRP A 1 91 ? 4.429 2.033 -12.978 1.00 87.88 91 TRP A N 1
ATOM 746 C CA . TRP A 1 91 ? 5.481 3.013 -12.720 1.00 87.88 91 TRP A CA 1
ATOM 747 C C . TRP A 1 91 ? 6.854 2.356 -12.549 1.00 87.88 91 TRP A C 1
ATOM 749 O O . TRP A 1 91 ? 7.832 2.804 -13.147 1.00 87.88 91 TRP A O 1
ATOM 759 N N . LEU A 1 92 ? 6.934 1.273 -11.774 1.00 87.56 92 LEU A N 1
ATOM 760 C CA . LEU A 1 92 ? 8.179 0.531 -11.559 1.00 87.56 92 LEU A CA 1
ATOM 761 C C . LEU A 1 92 ? 8.709 -0.077 -12.860 1.00 87.56 92 LEU A C 1
ATOM 763 O O . LEU A 1 92 ? 9.899 0.056 -13.149 1.00 87.56 92 LEU A O 1
ATOM 767 N N . LEU A 1 93 ? 7.826 -0.683 -13.660 1.00 87.94 93 LEU A N 1
ATOM 768 C CA . LEU A 1 93 ? 8.174 -1.250 -14.964 1.00 87.94 93 LEU A CA 1
ATOM 769 C C . LEU A 1 93 ? 8.687 -0.171 -15.924 1.00 87.94 93 LEU A C 1
ATOM 771 O O . LEU A 1 93 ? 9.715 -0.356 -16.575 1.00 87.94 93 LEU A O 1
ATOM 775 N N . TRP A 1 94 ? 8.032 0.990 -15.956 1.00 86.44 94 TRP A N 1
ATOM 776 C CA . TRP A 1 94 ? 8.479 2.130 -16.751 1.00 86.44 94 TRP A CA 1
ATOM 777 C C . TRP A 1 94 ? 9.863 2.636 -16.307 1.00 86.44 94 TRP A C 1
ATOM 779 O O . TRP A 1 94 ? 10.755 2.824 -17.137 1.00 86.44 94 TRP A O 1
ATOM 789 N N . CYS A 1 95 ? 10.098 2.782 -14.998 1.00 83.88 95 CYS A N 1
ATOM 790 C CA . CYS A 1 95 ? 11.413 3.148 -14.465 1.00 83.88 95 CYS A CA 1
ATOM 791 C C . CYS A 1 95 ? 12.500 2.116 -14.806 1.00 83.88 95 CYS A C 1
ATOM 793 O O . CYS A 1 95 ? 13.638 2.496 -15.086 1.00 83.88 95 CYS A O 1
ATOM 795 N N . GLN A 1 96 ? 12.174 0.822 -14.782 1.00 85.50 96 GLN A N 1
ATOM 796 C CA . GLN A 1 96 ? 13.097 -0.247 -15.159 1.00 85.50 96 GLN A CA 1
ATOM 797 C C . GLN A 1 96 ? 13.447 -0.188 -16.651 1.00 85.50 96 GLN A C 1
ATOM 799 O O . GLN A 1 96 ? 14.627 -0.251 -16.996 1.00 85.50 96 GLN A O 1
ATOM 804 N N . ALA A 1 97 ? 12.454 0.007 -17.522 1.00 84.69 97 ALA A N 1
ATOM 805 C CA . ALA A 1 97 ? 12.656 0.135 -18.965 1.00 84.69 97 ALA A CA 1
ATOM 806 C C . ALA A 1 97 ? 13.571 1.320 -19.319 1.00 84.69 97 ALA A C 1
ATOM 808 O O . ALA A 1 97 ? 14.470 1.183 -20.152 1.00 84.69 97 ALA A O 1
ATOM 809 N N . LEU A 1 98 ? 13.406 2.461 -18.636 1.00 83.00 98 LEU A N 1
ATOM 810 C CA . LEU A 1 98 ? 14.297 3.615 -18.793 1.00 83.00 98 LEU A CA 1
ATOM 811 C C . LEU A 1 98 ? 15.747 3.293 -18.419 1.00 83.00 98 LEU A C 1
ATOM 813 O O . LEU A 1 98 ? 16.660 3.658 -19.157 1.00 83.00 98 LEU A O 1
ATOM 817 N N . ARG A 1 99 ? 15.971 2.586 -17.303 1.00 81.38 99 ARG A N 1
ATOM 818 C CA . ARG A 1 99 ? 17.325 2.182 -16.878 1.00 81.38 99 ARG A CA 1
ATOM 819 C C . ARG A 1 99 ? 17.994 1.237 -17.875 1.00 81.38 99 ARG A C 1
ATOM 821 O O . ARG A 1 99 ? 19.208 1.283 -18.018 1.00 81.38 99 ARG A O 1
ATOM 828 N N . GLN A 1 100 ? 17.212 0.407 -18.560 1.00 84.25 100 GLN A N 1
ATOM 829 C CA . GLN A 1 100 ? 17.701 -0.538 -19.568 1.00 84.25 100 GLN A CA 1
ATOM 830 C C . GLN A 1 100 ? 17.937 0.105 -20.946 1.00 84.25 100 GLN A C 1
ATOM 832 O O . GLN A 1 100 ? 18.403 -0.571 -21.856 1.00 84.25 100 GLN A O 1
ATOM 837 N N . GLY A 1 101 ? 17.632 1.398 -21.124 1.00 78.25 101 GLY A N 1
ATOM 838 C CA . GLY A 1 101 ? 17.793 2.090 -22.408 1.00 78.25 101 GLY A CA 1
ATOM 839 C C . GLY A 1 101 ? 16.643 1.874 -23.399 1.00 78.25 101 GLY A C 1
ATOM 840 O O . GLY A 1 101 ? 16.697 2.404 -24.505 1.00 78.25 101 GLY A O 1
ATOM 841 N N . ASN A 1 102 ? 15.566 1.194 -22.992 1.00 73.06 102 ASN A N 1
ATOM 842 C CA . ASN A 1 102 ? 14.366 0.942 -23.803 1.00 73.06 102 ASN A CA 1
ATOM 843 C C . ASN A 1 102 ? 13.337 2.086 -23.710 1.00 73.06 102 ASN A C 1
ATOM 845 O O . ASN A 1 102 ? 12.140 1.892 -23.903 1.00 73.06 102 ASN A O 1
ATOM 849 N N . GLY A 1 103 ? 13.788 3.300 -23.382 1.00 61.09 103 GLY A N 1
ATOM 850 C CA . GLY A 1 103 ? 12.909 4.428 -23.063 1.00 61.09 103 GLY A CA 1
ATOM 851 C C . GLY A 1 103 ? 12.015 4.906 -24.210 1.00 61.09 103 GLY A C 1
ATOM 852 O O . GLY A 1 103 ? 10.999 5.536 -23.945 1.00 61.09 103 GLY A O 1
ATOM 853 N N . ALA A 1 104 ? 12.357 4.589 -25.463 1.00 59.91 104 ALA A N 1
ATOM 854 C CA . ALA A 1 104 ? 11.617 5.037 -26.644 1.00 59.91 104 ALA A CA 1
ATOM 855 C C . ALA A 1 104 ? 10.214 4.413 -26.775 1.00 59.91 104 ALA A C 1
AT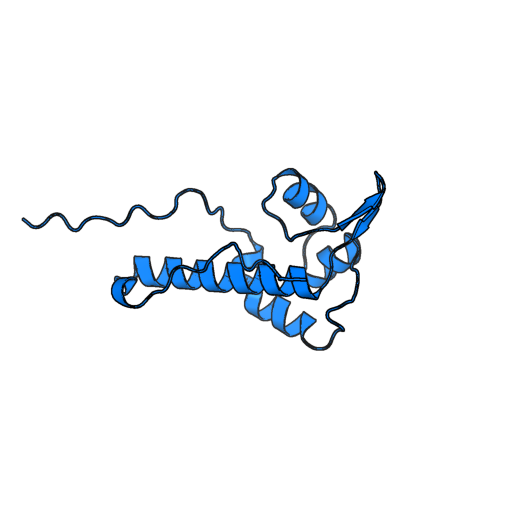OM 857 O O . ALA A 1 104 ? 9.342 5.015 -27.393 1.00 59.91 104 ALA A O 1
ATOM 858 N N . THR A 1 105 ? 9.978 3.234 -26.190 1.00 66.62 105 THR A N 1
ATOM 859 C CA . THR A 1 105 ? 8.683 2.526 -26.252 1.00 66.62 105 THR A CA 1
ATOM 860 C C . THR A 1 105 ? 7.900 2.584 -24.939 1.00 66.62 105 THR A C 1
ATOM 862 O O . THR A 1 105 ? 6.741 2.175 -24.882 1.00 66.62 105 THR A O 1
ATOM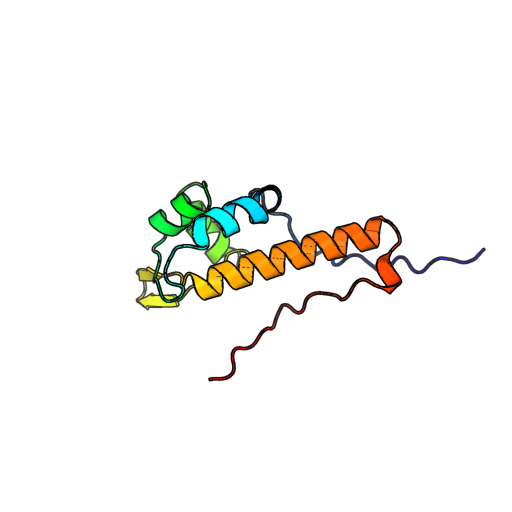 865 N N . ALA A 1 106 ? 8.511 3.094 -23.868 1.00 66.88 106 ALA A N 1
ATOM 866 C CA . ALA A 1 106 ? 7.941 3.054 -22.531 1.00 66.88 106 ALA A CA 1
ATOM 867 C C . ALA A 1 106 ? 7.013 4.259 -22.283 1.00 66.88 106 ALA A C 1
ATOM 869 O O . ALA A 1 106 ? 7.464 5.384 -22.049 1.00 66.88 106 ALA A O 1
ATOM 870 N N . VAL A 1 107 ? 5.699 4.022 -22.275 1.00 76.19 107 VAL A N 1
ATOM 871 C CA . VAL A 1 107 ? 4.688 5.043 -21.949 1.00 76.19 107 VAL A CA 1
ATOM 872 C C . VAL A 1 107 ? 4.696 5.329 -20.447 1.00 76.19 107 VAL A C 1
ATOM 874 O O . VAL A 1 107 ? 4.546 4.420 -19.631 1.00 76.19 107 VAL A O 1
ATOM 877 N N . LYS A 1 108 ? 4.854 6.603 -20.069 1.00 77.19 108 LYS A N 1
ATOM 878 C CA . LYS A 1 108 ? 4.809 7.024 -18.663 1.00 77.19 108 LYS A CA 1
ATOM 879 C C . LYS A 1 108 ? 3.391 6.825 -18.107 1.00 77.19 108 LYS A C 1
ATOM 881 O O . LYS A 1 108 ? 2.455 7.409 -18.655 1.00 77.19 108 LYS A O 1
ATOM 886 N N . PRO A 1 109 ? 3.210 6.087 -16.999 1.00 78.69 109 PRO A N 1
ATOM 887 C CA . PRO A 1 109 ? 1.884 5.881 -16.437 1.00 78.69 109 PRO A CA 1
ATOM 888 C C . PRO A 1 109 ? 1.349 7.182 -15.832 1.00 78.69 109 PRO A C 1
ATOM 890 O O . PRO A 1 109 ? 2.010 7.836 -15.016 1.00 78.69 109 PRO A O 1
ATOM 893 N N . ASN A 1 110 ? 0.137 7.566 -16.234 1.00 76.19 110 ASN A N 1
ATOM 894 C CA . ASN A 1 110 ? -0.521 8.759 -15.720 1.00 76.19 110 ASN A CA 1
ATOM 895 C C . ASN A 1 110 ? -1.070 8.489 -14.311 1.00 76.19 110 ASN A C 1
ATOM 897 O O . ASN A 1 110 ? -1.805 7.532 -14.097 1.00 76.19 110 ASN A O 1
ATOM 901 N N . ARG A 1 111 ? -0.716 9.349 -13.348 1.00 64.75 111 ARG A N 1
ATOM 902 C CA . ARG A 1 111 ? -1.212 9.286 -11.960 1.00 64.75 111 ARG A CA 1
ATOM 903 C C . ARG A 1 111 ? -2.690 9.685 -11.858 1.00 64.75 111 ARG A C 1
ATOM 905 O O . ARG A 1 111 ? -3.335 9.371 -10.865 1.00 64.75 111 ARG A O 1
ATOM 912 N N . PHE A 1 112 ? -3.214 10.375 -12.873 1.00 49.25 112 PHE A N 1
ATOM 913 C CA . PHE A 1 112 ? -4.599 10.825 -12.953 1.00 49.25 112 PHE A CA 1
ATOM 914 C C . PHE A 1 112 ? -5.411 9.924 -13.879 1.00 49.25 112 PHE A C 1
ATOM 916 O O . PHE A 1 112 ? -5.697 10.293 -15.016 1.00 49.25 112 PHE A O 1
ATOM 923 N N . ILE A 1 113 ? -5.833 8.766 -13.384 1.00 45.66 113 ILE A N 1
ATOM 924 C CA . ILE A 1 113 ? -7.088 8.195 -13.868 1.00 45.66 113 ILE A CA 1
ATOM 925 C C . ILE A 1 113 ? -8.167 8.873 -13.016 1.00 45.66 113 ILE A C 1
ATOM 927 O O . ILE A 1 113 ? -8.435 8.472 -11.888 1.00 45.66 113 ILE A O 1
ATOM 931 N N . ARG A 1 114 ? -8.688 10.014 -13.494 1.00 35.78 114 ARG A N 1
ATOM 932 C CA . ARG A 1 114 ? -9.948 10.559 -12.971 1.00 35.78 114 ARG A CA 1
ATOM 933 C C . ARG A 1 114 ? -11.028 9.562 -13.373 1.00 35.78 114 ARG A C 1
ATOM 935 O O . ARG A 1 114 ? -11.244 9.384 -14.568 1.00 35.78 114 ARG A O 1
ATOM 942 N N . LEU A 1 115 ? -11.717 8.964 -12.410 1.00 38.59 115 LEU A N 1
ATOM 943 C CA . LEU A 1 115 ? -13.038 8.420 -12.691 1.00 38.59 115 LEU A CA 1
ATOM 944 C C . LEU A 1 115 ? -13.973 9.620 -12.895 1.00 38.59 115 LEU A C 1
ATOM 946 O O . LEU A 1 115 ? -14.157 10.443 -11.996 1.00 38.59 115 LEU A O 1
ATOM 950 N N . ALA A 1 116 ? -14.444 9.764 -14.134 1.00 27.27 116 ALA A N 1
ATOM 951 C CA . ALA A 1 116 ? -15.674 10.476 -14.458 1.00 27.27 116 ALA A CA 1
ATOM 952 C C . ALA A 1 116 ? -16.845 9.828 -13.677 1.00 27.27 116 ALA A C 1
ATOM 954 O O . ALA A 1 116 ? -16.714 8.657 -13.311 1.00 27.27 116 ALA A O 1
ATOM 955 N N . PRO A 1 117 ? -17.904 10.595 -13.358 1.00 39.44 117 PRO A N 1
ATOM 956 C CA . PRO A 1 117 ? -18.971 10.186 -12.439 1.00 39.44 117 PRO A CA 1
ATOM 957 C C . PRO A 1 117 ? -19.707 8.911 -12.856 1.00 39.44 117 PRO A C 1
ATOM 959 O O . PRO A 1 117 ? -19.827 8.668 -14.078 1.00 39.44 117 PRO A O 1
#

Secondary structure (DSSP, 8-state):
----------TT-PPPGGGGGHHHHHHHHTTS-TT-EE-HHHHHHHHTS-THHHHHHHHTT-S---EESSSS-EEEEHHHHHHHHHHHHHHHHHHHHHHTT-TTT-PPPPS------